Protein AF-A0A0T0PSV6-F1 (afdb_monomer_lite)

Secondary structure (DSSP, 8-state):
---PPPPPPPPPP-PPP-PPPPP-HHHHHHHHHHHHHHHHHHHHHHHHHHHTTHHHHHTT---TTS---GGGSTTS--TT-S---GGGS--TTPPPPHHHHTTTS---SSPP---S-TT-------

Radius of gyration: 46.99 Å; chains: 1; bounding box: 100×35×144 Å

Foldseek 3Di:
DDDDDDDDDDDDDDDPPDDDDDPDVVVVVVVVVVVVVVVVVVVVVVVVCVVVCVVVVVVVPPPPVDDPPVCPDPPHDDPPPDDDPPVPDDDPPDDDDPVCVVVPPPPPPDPDPPPDPPPDDPPDDD

Sequence (126 aa):
MTDTPKPRRRAPARRPATRRPRADKTAGRTIVIAAAGAVGALAAGVFGALKLGWLDRALGRPDGAEHAAPDLALDAPTPGTDRAPLAFRPDPTAAVPDSEREALRPATGPAPTLAATAGTVANQAD

pLDDT: mean 70.56, std 12.91, range [38.09, 91.94]

Structure (mmCIF, N/CA/C/O backbone):
data_AF-A0A0T0PSV6-F1
#
_entry.id   AF-A0A0T0PSV6-F1
#
loop_
_atom_site.group_PDB
_atom_site.id
_atom_site.type_symbol
_atom_site.label_atom_id
_atom_site.label_alt_id
_atom_site.label_comp_id
_atom_site.label_asym_id
_atom_site.label_entity_id
_atom_site.label_seq_id
_atom_site.pdbx_PDB_ins_code
_atom_site.Cartn_x
_atom_site.Cartn_y
_atom_site.Cartn_z
_atom_site.occupancy
_atom_site.B_iso_or_equiv
_atom_site.auth_seq_id
_atom_site.auth_comp_id
_atom_site.auth_asym_id
_atom_site.auth_atom_id
_atom_site.pdbx_PDB_model_num
ATOM 1 N N . MET A 1 1 ? 76.423 18.204 -109.212 1.00 47.16 1 MET A N 1
ATOM 2 C CA . MET A 1 1 ? 76.695 17.961 -107.780 1.00 47.16 1 MET A CA 1
ATOM 3 C C . MET A 1 1 ? 75.827 18.918 -106.977 1.00 47.16 1 MET A C 1
ATOM 5 O O . MET A 1 1 ? 76.099 20.108 -106.977 1.00 47.16 1 MET A O 1
ATOM 9 N N . THR A 1 2 ? 74.723 18.434 -106.418 1.00 46.78 2 THR A N 1
ATOM 10 C CA . THR A 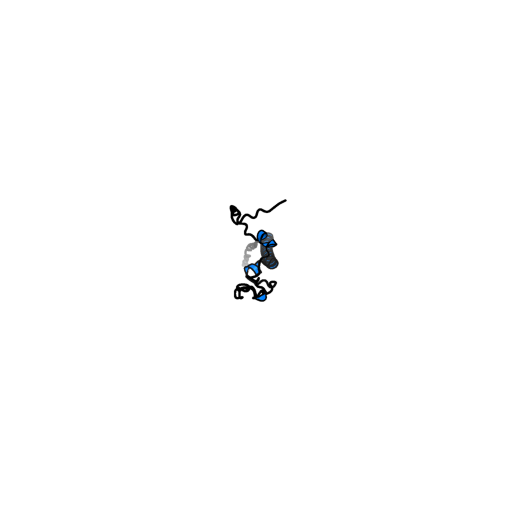1 2 ? 73.718 19.233 -105.699 1.00 46.78 2 THR A CA 1
ATOM 11 C C . THR A 1 2 ? 73.752 18.861 -104.222 1.00 46.78 2 THR A C 1
ATOM 13 O O . THR A 1 2 ? 73.359 17.746 -103.895 1.00 46.78 2 THR A O 1
ATOM 16 N N . ASP A 1 3 ? 74.162 19.777 -103.345 1.00 50.41 3 ASP A N 1
ATOM 17 C CA . ASP A 1 3 ? 74.073 19.584 -101.893 1.00 50.41 3 ASP A CA 1
ATOM 18 C C . ASP A 1 3 ? 73.061 20.562 -101.292 1.00 50.41 3 ASP A C 1
ATOM 20 O O . ASP A 1 3 ? 73.277 21.768 -101.204 1.00 50.41 3 ASP A O 1
ATOM 24 N N . THR A 1 4 ? 71.912 20.013 -100.897 1.00 61.19 4 THR A N 1
ATOM 25 C CA . THR A 1 4 ? 70.855 20.699 -100.146 1.00 61.19 4 THR A CA 1
ATOM 26 C C . THR A 1 4 ? 71.008 20.347 -98.663 1.00 61.19 4 THR A C 1
ATOM 28 O O . THR A 1 4 ? 70.940 19.162 -98.326 1.00 61.19 4 THR A O 1
ATOM 31 N N . PRO A 1 5 ? 71.189 21.308 -97.739 1.00 64.44 5 PRO A N 1
ATOM 32 C CA . PRO A 1 5 ? 71.294 20.978 -96.323 1.00 64.44 5 PRO A CA 1
ATOM 33 C C . PRO A 1 5 ? 69.923 20.646 -95.702 1.00 64.44 5 PRO A C 1
ATOM 35 O O . PRO A 1 5 ? 68.945 21.384 -95.810 1.00 64.44 5 PRO A O 1
ATOM 38 N N . LYS A 1 6 ? 69.885 19.499 -95.018 1.00 61.34 6 LYS A N 1
ATOM 39 C CA . LYS A 1 6 ? 68.741 18.871 -94.333 1.00 61.34 6 LYS A CA 1
ATOM 40 C C . LYS A 1 6 ? 68.266 19.686 -93.111 1.00 61.34 6 LYS A C 1
ATOM 42 O O . LYS A 1 6 ? 69.094 20.010 -92.256 1.00 61.34 6 LYS A O 1
ATOM 47 N N . PRO A 1 7 ? 66.956 19.956 -92.928 1.00 60.72 7 PRO A N 1
ATOM 48 C CA . PRO A 1 7 ? 66.479 20.708 -91.768 1.00 60.72 7 PRO A CA 1
ATOM 49 C C . PRO A 1 7 ? 66.518 19.863 -90.482 1.00 60.72 7 PRO A C 1
ATOM 51 O O . PRO A 1 7 ? 66.001 18.745 -90.421 1.00 60.72 7 PRO A O 1
ATOM 54 N N . ARG A 1 8 ? 67.122 20.413 -89.420 1.00 64.44 8 ARG A N 1
ATOM 55 C CA . ARG A 1 8 ? 67.160 19.811 -88.077 1.00 64.44 8 ARG A CA 1
ATOM 56 C C . ARG A 1 8 ? 65.828 20.045 -87.351 1.00 64.44 8 ARG A C 1
ATOM 58 O O . ARG A 1 8 ? 65.455 21.183 -87.077 1.00 64.44 8 ARG A O 1
ATOM 65 N N . ARG A 1 9 ? 65.122 18.960 -87.010 1.00 63.22 9 ARG A N 1
ATOM 66 C CA . ARG A 1 9 ? 63.909 18.978 -86.171 1.00 63.22 9 ARG A CA 1
ATOM 67 C C . ARG A 1 9 ? 64.236 19.483 -84.759 1.00 63.22 9 ARG A C 1
ATOM 69 O O . ARG A 1 9 ? 65.132 18.954 -84.107 1.00 63.22 9 ARG A O 1
ATOM 76 N N . ARG A 1 10 ? 63.484 20.477 -84.277 1.00 63.38 10 ARG A N 1
ATOM 77 C CA . ARG A 1 10 ? 63.512 20.935 -82.877 1.00 63.38 10 ARG A CA 1
ATOM 78 C C . ARG A 1 10 ? 62.865 19.881 -81.972 1.00 63.38 10 ARG A C 1
ATOM 80 O O . ARG A 1 10 ? 61.774 19.401 -82.271 1.00 63.38 10 ARG A O 1
ATOM 87 N N . ALA A 1 11 ? 63.528 19.536 -80.871 1.00 62.03 11 ALA A N 1
ATOM 88 C CA . ALA A 1 11 ? 62.954 18.690 -79.827 1.00 62.03 11 ALA A CA 1
ATOM 89 C C . ALA A 1 11 ? 61.903 19.478 -79.013 1.00 62.03 11 ALA A C 1
ATOM 91 O O . ALA A 1 11 ? 62.115 20.668 -78.762 1.00 62.03 11 ALA A O 1
ATOM 92 N N . PRO A 1 12 ? 60.785 18.863 -78.586 1.00 61.84 12 PRO A N 1
ATOM 93 C CA . PRO A 1 12 ? 59.800 19.544 -77.753 1.00 61.84 12 PRO A CA 1
ATOM 94 C C . PRO A 1 12 ? 60.337 19.765 -76.331 1.00 61.84 12 PRO A C 1
ATOM 96 O O . PRO A 1 12 ? 60.923 18.869 -75.720 1.00 61.84 12 PRO A O 1
ATOM 99 N N . ALA A 1 13 ? 60.114 20.965 -75.794 1.00 64.81 13 ALA A N 1
ATOM 100 C CA . ALA A 1 13 ? 60.457 21.313 -74.421 1.00 64.81 13 ALA A CA 1
ATOM 101 C C . ALA A 1 13 ? 59.668 20.440 -73.426 1.00 64.81 13 ALA A C 1
ATOM 103 O O . ALA A 1 13 ? 58.438 20.373 -73.472 1.00 64.81 13 ALA A O 1
ATOM 104 N N . ARG A 1 14 ? 60.371 19.767 -72.506 1.00 61.53 14 ARG A N 1
ATOM 105 C CA . ARG A 1 14 ? 59.752 19.017 -71.405 1.00 61.53 14 ARG A CA 1
ATOM 106 C C . ARG A 1 14 ? 59.107 19.997 -70.419 1.00 61.53 14 ARG A C 1
ATOM 108 O O . ARG A 1 14 ? 59.807 20.767 -69.769 1.00 61.53 14 ARG A O 1
ATOM 115 N N . ARG A 1 15 ? 57.778 19.945 -70.283 1.00 61.84 15 ARG A N 1
ATOM 116 C CA . ARG A 1 15 ? 57.042 20.605 -69.189 1.00 61.84 15 ARG A CA 1
ATOM 117 C C . ARG A 1 15 ? 57.493 20.027 -67.836 1.00 61.84 15 ARG A C 1
ATOM 119 O O . ARG A 1 15 ? 57.584 18.802 -67.728 1.00 61.84 15 ARG A O 1
ATOM 126 N N . PRO A 1 16 ? 57.736 20.849 -66.799 1.00 57.41 16 PRO A N 1
ATOM 127 C CA . PRO A 1 16 ? 57.979 20.328 -65.461 1.00 57.41 16 PRO A CA 1
ATOM 128 C C . PRO A 1 16 ? 56.697 19.668 -64.944 1.00 57.41 16 PRO A C 1
ATOM 130 O O . PRO A 1 16 ? 55.622 20.268 -64.954 1.00 57.41 16 PRO A O 1
ATOM 133 N N . ALA A 1 17 ? 56.803 18.411 -64.516 1.00 62.66 17 ALA A N 1
ATOM 134 C CA . ALA A 1 17 ? 55.704 17.715 -63.867 1.00 62.66 17 ALA A CA 1
ATOM 135 C C . ALA A 1 17 ? 55.365 18.437 -62.555 1.00 62.66 17 ALA A C 1
ATOM 137 O O . ALA A 1 17 ? 56.201 18.536 -61.655 1.00 62.66 17 ALA A O 1
ATOM 138 N N . THR A 1 18 ? 54.139 18.943 -62.440 1.00 60.22 18 THR A N 1
ATOM 139 C CA . THR A 1 18 ? 53.593 19.464 -61.186 1.00 60.22 18 THR A CA 1
ATOM 140 C C . THR A 1 18 ? 53.627 18.353 -60.139 1.00 60.22 18 THR A C 1
ATOM 142 O O . THR A 1 18 ? 52.924 17.347 -60.272 1.00 60.22 18 THR A O 1
ATOM 145 N N . ARG A 1 19 ? 54.464 18.507 -59.105 1.00 61.78 19 ARG A N 1
ATOM 146 C CA . ARG A 1 19 ? 54.460 17.614 -57.940 1.00 61.78 19 ARG A CA 1
ATOM 147 C C . ARG A 1 19 ? 53.074 17.679 -57.298 1.00 61.78 19 ARG A C 1
ATOM 149 O O . ARG A 1 19 ? 52.658 18.740 -56.845 1.00 61.78 19 ARG A O 1
ATOM 156 N N . ARG A 1 20 ? 52.364 16.549 -57.259 1.00 60.47 20 ARG A N 1
ATOM 157 C CA . ARG A 1 20 ? 51.139 16.427 -56.459 1.00 60.47 20 ARG A CA 1
ATOM 158 C C . ARG A 1 20 ? 51.500 16.591 -54.976 1.00 60.47 20 ARG A C 1
ATOM 160 O O . ARG A 1 20 ? 52.510 16.011 -54.561 1.00 60.47 20 ARG A 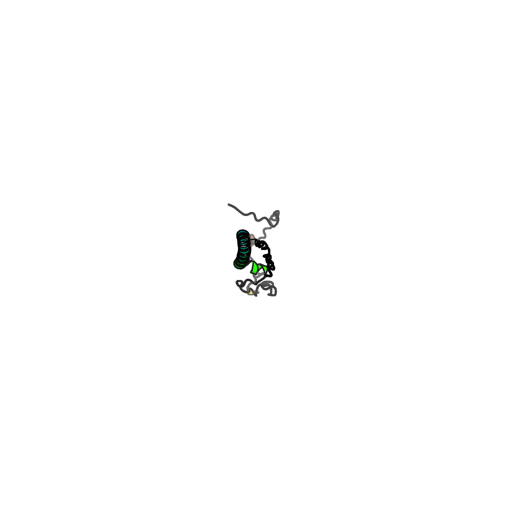O 1
ATOM 167 N N . PRO A 1 21 ? 50.711 17.331 -54.180 1.00 59.00 21 PRO A N 1
ATOM 168 C CA . PRO A 1 21 ? 50.924 17.385 -52.741 1.00 59.00 21 PRO A CA 1
ATOM 169 C C . PRO A 1 21 ? 50.766 15.970 -52.172 1.00 59.00 21 PRO A C 1
ATOM 171 O O . PRO A 1 21 ? 49.778 15.284 -52.441 1.00 59.00 21 PRO A O 1
ATOM 174 N N . ARG A 1 22 ? 51.776 15.490 -51.436 1.00 61.88 22 ARG A N 1
ATOM 175 C CA . ARG A 1 22 ? 51.646 14.248 -50.668 1.00 61.88 22 ARG A CA 1
ATOM 176 C C . ARG A 1 22 ? 50.706 14.539 -49.505 1.00 61.88 22 ARG A C 1
ATOM 178 O O . ARG A 1 22 ? 50.952 15.474 -48.757 1.00 61.88 22 ARG A O 1
ATOM 185 N N . ALA A 1 23 ? 49.648 13.745 -49.375 1.00 62.31 23 ALA A N 1
ATOM 186 C CA . ALA A 1 23 ? 48.733 13.843 -48.249 1.00 62.31 23 ALA A CA 1
ATOM 187 C C . ALA A 1 23 ? 49.492 13.609 -46.932 1.00 62.31 23 ALA A C 1
ATOM 189 O O . ALA A 1 23 ? 50.150 12.573 -46.768 1.00 62.31 23 ALA A O 1
ATOM 190 N N . ASP A 1 24 ? 49.397 14.569 -46.011 1.00 60.62 24 ASP A N 1
ATOM 191 C CA . ASP A 1 24 ? 49.983 14.470 -44.679 1.00 60.62 24 ASP A CA 1
ATOM 192 C C . ASP A 1 24 ? 49.254 13.395 -43.873 1.00 60.62 24 ASP A C 1
ATOM 194 O O . ASP A 1 24 ? 48.125 13.558 -43.404 1.00 60.62 24 ASP A O 1
ATOM 198 N N . LYS A 1 25 ? 49.928 12.255 -43.714 1.00 59.00 25 LYS A N 1
ATOM 199 C CA . LYS A 1 25 ? 49.407 11.061 -43.031 1.00 59.00 25 LYS A CA 1
ATOM 200 C C . LYS A 1 25 ? 49.025 11.338 -41.571 1.00 59.00 25 LYS A C 1
ATOM 202 O O . LYS A 1 25 ? 48.197 10.624 -41.014 1.00 59.00 25 LYS A O 1
ATOM 207 N N . THR A 1 26 ? 49.607 12.372 -40.966 1.00 60.91 26 THR A N 1
ATOM 208 C CA . THR A 1 26 ? 49.348 12.800 -39.587 1.00 60.91 26 THR A CA 1
ATOM 209 C C . THR A 1 26 ? 47.962 13.429 -39.441 1.00 60.91 26 THR A C 1
ATOM 211 O O . THR A 1 26 ? 47.236 13.070 -38.520 1.00 60.91 26 THR A O 1
ATOM 214 N N . ALA A 1 27 ? 47.543 14.274 -40.392 1.00 60.22 27 ALA A N 1
ATOM 215 C CA . ALA A 1 27 ? 46.217 14.896 -40.378 1.00 60.22 27 ALA A CA 1
ATOM 216 C C . ALA A 1 27 ? 45.099 13.851 -40.543 1.00 60.22 27 ALA A C 1
ATOM 218 O O . ALA A 1 27 ? 44.102 13.882 -39.823 1.00 60.22 27 ALA A O 1
ATOM 219 N N . GLY A 1 28 ? 45.305 12.861 -41.421 1.00 59.94 28 GLY A N 1
ATOM 220 C CA . GLY A 1 28 ? 44.373 11.741 -41.585 1.00 59.94 28 GLY A CA 1
ATOM 221 C C . GLY A 1 28 ? 44.255 10.866 -40.332 1.00 59.94 28 GLY A C 1
ATOM 222 O O . GLY A 1 28 ? 43.158 10.442 -39.982 1.00 59.94 28 GLY A O 1
ATOM 223 N N . ARG A 1 29 ? 45.359 10.636 -39.608 1.00 62.25 29 ARG A N 1
ATOM 224 C CA . ARG A 1 29 ? 45.350 9.857 -38.359 1.00 62.25 29 ARG A CA 1
ATOM 225 C C . ARG A 1 29 ? 44.594 10.564 -37.236 1.00 62.25 29 ARG A C 1
ATOM 227 O O . ARG A 1 29 ? 43.817 9.911 -36.549 1.00 62.25 29 ARG A O 1
ATOM 234 N N . THR A 1 30 ? 44.770 11.874 -37.078 1.00 65.06 30 THR A N 1
ATOM 235 C CA . THR A 1 30 ? 44.067 12.656 -36.047 1.00 65.06 30 THR A CA 1
ATOM 236 C C . THR A 1 30 ? 42.559 12.691 -36.288 1.00 65.06 30 THR A C 1
ATOM 238 O O . THR A 1 30 ? 41.792 12.505 -35.348 1.00 65.06 30 THR A O 1
ATOM 241 N N . ILE A 1 31 ? 42.124 12.846 -37.543 1.00 66.31 31 ILE A N 1
ATOM 242 C CA . ILE A 1 31 ? 40.696 12.815 -37.901 1.00 66.31 31 ILE A CA 1
ATOM 243 C C . ILE A 1 31 ? 40.092 11.435 -37.615 1.00 66.31 31 ILE A C 1
ATOM 245 O O . ILE A 1 31 ? 39.004 11.348 -37.054 1.00 66.31 31 ILE A O 1
ATOM 249 N N . VAL A 1 32 ? 40.807 10.353 -37.936 1.00 64.94 32 VAL A N 1
ATOM 250 C CA . VAL A 1 32 ? 40.339 8.984 -37.665 1.00 64.94 32 VAL A CA 1
ATOM 251 C C . VAL A 1 32 ? 40.252 8.703 -36.163 1.00 64.94 32 VAL A C 1
ATOM 253 O O . VAL A 1 32 ? 39.276 8.106 -35.720 1.00 64.94 32 VAL A O 1
ATOM 256 N N . ILE A 1 33 ? 41.221 9.159 -35.365 1.00 65.19 33 ILE A N 1
ATOM 257 C CA . ILE A 1 33 ? 41.201 8.988 -33.903 1.00 65.19 33 ILE A CA 1
ATOM 258 C C . ILE A 1 33 ? 40.062 9.800 -33.274 1.00 65.19 33 ILE A C 1
ATOM 260 O O . ILE A 1 33 ? 39.341 9.280 -32.425 1.00 65.19 33 ILE A O 1
ATOM 264 N N . ALA A 1 34 ? 39.850 11.041 -33.721 1.00 62.19 34 ALA A N 1
ATOM 265 C CA . ALA A 1 34 ? 38.752 11.878 -33.242 1.00 62.19 34 ALA A CA 1
ATOM 266 C C . ALA A 1 34 ? 37.379 11.285 -33.607 1.00 62.19 34 ALA A C 1
ATOM 268 O O . ALA A 1 34 ? 36.488 11.218 -32.761 1.00 62.19 34 ALA A O 1
ATOM 269 N N . ALA A 1 35 ? 37.224 10.788 -34.838 1.00 59.75 35 ALA A N 1
ATOM 270 C CA . ALA A 1 35 ? 36.000 10.128 -35.284 1.00 59.75 35 AL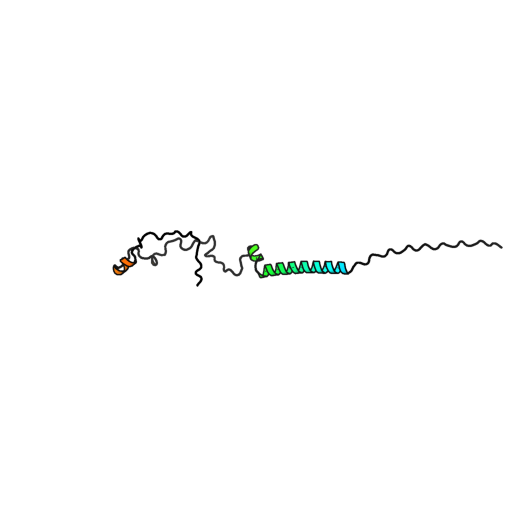A A CA 1
ATOM 271 C C . ALA A 1 35 ? 35.738 8.818 -34.519 1.00 59.75 35 ALA A C 1
ATOM 273 O O . ALA A 1 35 ? 34.616 8.578 -34.077 1.00 59.75 35 ALA A O 1
ATOM 274 N N . ALA A 1 36 ? 36.769 7.997 -34.298 1.00 62.38 36 ALA A N 1
ATOM 275 C CA . ALA A 1 36 ? 36.652 6.764 -33.522 1.00 62.38 36 ALA A CA 1
ATOM 276 C C . ALA A 1 36 ? 36.300 7.036 -32.048 1.00 62.38 36 ALA A C 1
ATOM 278 O O . ALA A 1 36 ? 35.465 6.336 -31.477 1.00 62.38 36 ALA A O 1
ATOM 279 N N . GLY A 1 37 ? 36.880 8.081 -31.448 1.00 67.94 37 GLY A N 1
ATOM 280 C CA . GLY A 1 37 ? 36.558 8.510 -30.087 1.00 67.94 37 GLY A CA 1
ATOM 281 C C . GLY A 1 37 ? 35.109 8.978 -29.938 1.00 67.94 37 GLY A C 1
ATOM 282 O O . GLY A 1 37 ? 34.435 8.581 -28.991 1.00 67.94 37 GLY A O 1
ATOM 283 N N . ALA A 1 38 ? 34.599 9.755 -30.898 1.00 68.56 38 ALA A N 1
ATOM 284 C CA . ALA A 1 38 ? 33.215 10.229 -30.883 1.00 68.56 38 ALA A CA 1
ATOM 285 C C . ALA A 1 38 ? 32.200 9.076 -30.979 1.00 68.56 38 ALA A C 1
ATOM 287 O O . ALA A 1 38 ? 31.225 9.042 -30.229 1.00 68.56 38 ALA A O 1
ATOM 288 N N . VAL A 1 39 ? 32.456 8.095 -31.852 1.00 76.88 39 VAL A N 1
ATOM 289 C CA . VAL A 1 39 ? 31.602 6.903 -31.980 1.00 76.88 39 VAL A CA 1
ATOM 290 C C . VAL A 1 39 ? 31.665 6.045 -30.714 1.00 76.88 39 VAL A C 1
ATOM 292 O O . VAL A 1 39 ? 30.626 5.603 -30.225 1.00 76.88 39 VAL A O 1
ATOM 295 N N . GLY A 1 40 ? 32.857 5.852 -30.141 1.00 77.25 40 GLY A N 1
ATOM 296 C CA . GLY A 1 40 ? 33.030 5.108 -28.892 1.00 77.25 40 GLY A CA 1
ATOM 297 C C . GLY A 1 40 ? 32.309 5.753 -27.704 1.00 77.25 40 GLY A C 1
ATOM 298 O O . GLY A 1 40 ? 31.640 5.056 -26.944 1.00 77.25 40 GLY A O 1
ATOM 299 N N . ALA A 1 41 ? 32.380 7.080 -27.574 1.00 80.00 41 ALA A N 1
ATOM 300 C CA . ALA A 1 41 ? 31.701 7.819 -26.510 1.00 80.00 41 ALA A CA 1
ATOM 301 C C . ALA A 1 41 ? 30.170 7.755 -26.638 1.00 80.00 41 ALA A C 1
ATOM 303 O O . ALA A 1 41 ? 29.481 7.542 -25.642 1.00 80.00 41 ALA A O 1
ATOM 304 N N . LEU A 1 42 ? 29.635 7.869 -27.859 1.00 81.50 42 LEU A N 1
ATOM 305 C CA . LEU A 1 42 ? 28.200 7.709 -28.113 1.00 81.50 42 LEU A CA 1
ATOM 306 C C . LEU A 1 42 ? 27.726 6.285 -27.805 1.00 81.50 42 LEU A C 1
ATOM 308 O O . LEU A 1 42 ? 26.720 6.111 -27.121 1.00 81.50 42 LEU A O 1
ATOM 312 N N . ALA A 1 43 ? 28.467 5.266 -28.248 1.00 81.25 43 ALA A N 1
ATOM 313 C CA . ALA A 1 43 ? 28.128 3.872 -27.976 1.00 81.25 43 ALA A CA 1
ATOM 314 C C . ALA A 1 43 ? 28.158 3.556 -26.470 1.00 81.25 43 ALA A C 1
ATOM 316 O O . ALA A 1 43 ? 27.236 2.922 -25.960 1.00 81.25 43 ALA A O 1
ATOM 317 N N . ALA A 1 44 ? 29.170 4.042 -25.744 1.00 84.31 44 ALA A N 1
ATOM 318 C CA . ALA A 1 44 ? 29.264 3.876 -24.295 1.00 84.31 44 ALA A CA 1
ATOM 319 C C . ALA A 1 44 ? 28.146 4.624 -23.549 1.00 84.31 44 ALA A C 1
ATOM 321 O O . ALA A 1 44 ? 27.575 4.078 -22.606 1.00 84.31 44 ALA A O 1
ATOM 322 N N . GLY A 1 45 ? 27.789 5.834 -23.994 1.00 83.06 45 GLY A N 1
ATOM 323 C CA . GLY A 1 45 ? 26.685 6.611 -23.428 1.00 83.06 45 GLY A CA 1
ATOM 324 C C . GLY A 1 45 ? 25.330 5.925 -23.607 1.00 83.06 45 GLY A C 1
ATOM 325 O O . GLY A 1 45 ? 24.586 5.773 -22.641 1.00 83.06 45 GLY A O 1
ATOM 326 N N . VAL A 1 46 ? 25.033 5.434 -24.816 1.00 86.81 46 VAL A N 1
ATOM 327 C CA . VAL A 1 46 ? 23.795 4.684 -25.096 1.00 86.81 46 VAL A CA 1
ATOM 328 C C . VAL A 1 46 ? 23.764 3.368 -24.317 1.00 86.81 46 VAL A C 1
ATOM 330 O O . VAL A 1 46 ? 22.750 3.042 -23.706 1.00 86.81 46 VAL A O 1
ATOM 333 N N . PHE A 1 47 ? 24.876 2.629 -24.275 1.00 84.75 47 PHE A N 1
ATOM 334 C CA . PHE A 1 47 ? 24.960 1.379 -23.519 1.00 84.75 47 PHE A CA 1
ATOM 335 C C . PHE A 1 47 ? 24.782 1.595 -22.010 1.00 84.75 47 PHE A C 1
ATOM 337 O O . PHE A 1 47 ? 24.052 0.843 -21.368 1.00 84.75 47 PHE A O 1
ATOM 344 N N . GLY A 1 48 ? 25.396 2.639 -21.446 1.00 86.69 48 GLY A N 1
ATOM 345 C CA . GLY A 1 48 ? 25.212 3.024 -20.047 1.00 86.69 48 GLY A CA 1
ATOM 346 C C . GLY A 1 48 ? 23.765 3.413 -19.737 1.00 86.69 48 GLY A C 1
ATOM 347 O O . GLY A 1 48 ? 23.207 2.949 -18.745 1.00 86.69 48 GLY A O 1
ATOM 348 N N . ALA A 1 49 ? 23.128 4.189 -20.619 1.00 83.00 49 ALA A N 1
ATOM 349 C CA . ALA A 1 49 ? 21.733 4.600 -20.464 1.00 83.00 49 ALA A CA 1
ATOM 350 C C . ALA A 1 49 ? 20.748 3.417 -20.539 1.00 83.00 49 ALA A C 1
ATOM 352 O O . ALA A 1 49 ? 19.775 3.388 -19.786 1.00 83.00 49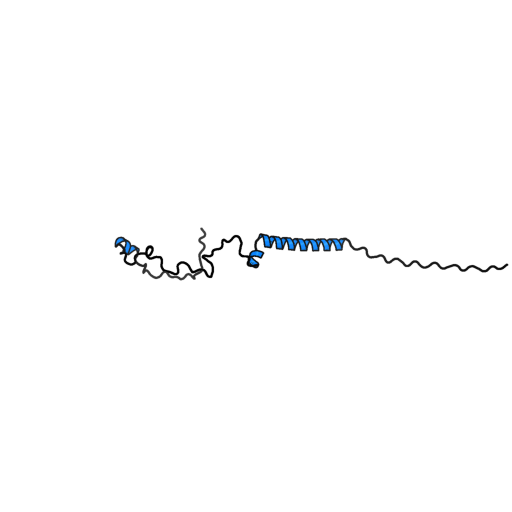 ALA A O 1
ATOM 353 N N . LEU A 1 50 ? 21.021 2.426 -21.398 1.00 85.75 50 LEU A N 1
ATOM 354 C CA . LEU A 1 50 ? 20.269 1.168 -21.454 1.00 85.75 50 LEU A CA 1
ATOM 355 C C . LEU A 1 50 ? 20.494 0.315 -20.197 1.00 85.75 50 LEU A C 1
ATOM 357 O O . LEU A 1 50 ? 19.541 -0.192 -19.620 1.00 85.75 50 LEU A O 1
ATOM 361 N N . LYS A 1 51 ? 21.743 0.174 -19.733 1.00 81.25 51 LYS A N 1
ATOM 362 C CA . LYS A 1 51 ? 22.075 -0.628 -18.541 1.00 81.25 51 LYS A CA 1
ATOM 363 C C . LYS A 1 51 ? 21.482 -0.077 -17.250 1.00 81.25 51 LYS A C 1
ATOM 365 O O . LYS A 1 51 ? 21.171 -0.860 -16.360 1.00 81.25 51 LYS A O 1
ATOM 370 N N . LEU A 1 52 ? 21.358 1.242 -17.146 1.00 83.56 52 LEU A N 1
ATOM 371 C CA . LEU A 1 52 ? 20.808 1.909 -15.970 1.00 83.56 52 LEU A CA 1
ATOM 372 C C . LEU A 1 52 ? 19.279 2.085 -16.047 1.00 83.56 52 LEU A C 1
ATOM 374 O O . LEU A 1 52 ? 18.698 2.668 -15.139 1.00 83.56 52 LEU A O 1
ATOM 378 N N . GLY A 1 53 ? 18.627 1.631 -17.126 1.00 75.19 53 GLY A N 1
ATOM 379 C CA . GLY A 1 53 ? 17.174 1.754 -17.311 1.00 75.19 53 GLY A CA 1
ATOM 380 C C . GLY A 1 53 ? 16.682 3.192 -17.524 1.00 75.19 53 GLY A C 1
ATOM 381 O O . GLY A 1 53 ? 15.485 3.458 -17.464 1.00 75.19 53 GLY A O 1
ATOM 382 N N . TRP A 1 54 ? 17.580 4.149 -17.788 1.00 79.69 54 TRP A N 1
ATOM 383 C CA . TRP A 1 54 ? 17.209 5.563 -17.957 1.00 79.69 54 TRP A CA 1
ATOM 384 C C . TRP A 1 54 ? 16.353 5.785 -19.201 1.00 79.69 54 TRP A C 1
ATOM 386 O O . TRP A 1 54 ? 15.460 6.630 -19.191 1.00 79.69 54 TRP A O 1
ATOM 396 N N . LEU A 1 55 ? 16.607 5.018 -20.265 1.00 79.25 55 LEU A N 1
ATOM 397 C CA . LEU A 1 55 ? 15.789 5.073 -21.474 1.00 79.25 55 LEU A CA 1
ATOM 398 C C . LEU A 1 55 ? 14.422 4.419 -21.274 1.00 79.25 55 LEU A C 1
ATOM 400 O O . LEU A 1 55 ? 13.445 4.941 -21.795 1.00 79.25 55 LEU A O 1
ATOM 404 N N . ASP A 1 56 ? 14.325 3.342 -20.494 1.00 72.25 56 ASP A N 1
ATOM 405 C CA . ASP A 1 56 ? 13.036 2.701 -20.210 1.00 72.25 56 ASP A CA 1
ATOM 406 C C . ASP A 1 56 ? 12.145 3.621 -19.353 1.00 72.25 56 ASP A C 1
ATOM 408 O O . ASP A 1 56 ? 10.983 3.837 -19.702 1.00 72.25 56 ASP A O 1
ATOM 412 N N . ARG A 1 57 ? 12.731 4.309 -18.357 1.00 69.00 57 ARG A N 1
ATOM 413 C CA . ARG A 1 57 ? 12.054 5.355 -17.569 1.00 69.00 57 ARG A CA 1
ATOM 414 C C . ARG A 1 57 ? 11.609 6.554 -18.409 1.00 69.00 57 ARG A C 1
ATOM 416 O O . ARG A 1 57 ? 10.514 7.071 -18.214 1.00 69.00 57 ARG A O 1
ATOM 423 N N . ALA A 1 58 ? 12.458 7.032 -19.320 1.00 72.62 58 ALA A N 1
ATOM 424 C CA . ALA A 1 58 ? 12.153 8.199 -20.151 1.00 72.62 58 ALA A CA 1
ATOM 425 C C . ALA A 1 58 ? 11.132 7.897 -21.261 1.00 72.62 58 ALA A C 1
ATOM 427 O O . ALA A 1 58 ? 10.376 8.780 -21.657 1.00 72.62 58 ALA A O 1
ATOM 428 N N . LEU A 1 59 ? 11.109 6.661 -21.766 1.00 75.44 59 LEU A N 1
ATOM 429 C CA . LEU A 1 59 ? 10.199 6.220 -22.825 1.00 75.44 59 LEU A CA 1
ATOM 430 C C . LEU A 1 59 ? 8.907 5.597 -22.279 1.00 75.44 59 LEU A C 1
ATOM 432 O O . LEU A 1 59 ? 8.096 5.114 -23.069 1.00 75.44 59 LEU A O 1
ATOM 436 N N . GLY A 1 60 ? 8.710 5.612 -20.955 1.00 61.97 60 GLY A N 1
ATOM 437 C CA . GLY A 1 60 ? 7.499 5.111 -20.307 1.00 61.97 60 GLY A CA 1
ATOM 438 C C . GLY A 1 60 ? 7.236 3.637 -20.598 1.00 61.97 60 GLY A C 1
ATOM 439 O O . GLY A 1 60 ? 6.077 3.238 -20.715 1.00 61.97 60 GLY A O 1
ATOM 440 N N . ARG A 1 61 ? 8.291 2.827 -20.772 1.00 61.53 61 ARG A N 1
ATOM 441 C CA . ARG A 1 61 ? 8.099 1.378 -20.835 1.00 61.53 61 ARG A CA 1
ATOM 442 C C . ARG A 1 61 ? 7.629 0.930 -19.453 1.00 61.53 61 ARG A C 1
ATOM 444 O O . ARG A 1 61 ? 8.317 1.249 -18.491 1.00 61.53 61 ARG A O 1
ATOM 451 N N . PRO A 1 62 ? 6.487 0.231 -19.344 1.00 59.72 62 PRO A N 1
ATOM 452 C CA . PRO A 1 62 ? 6.069 -0.333 -18.069 1.00 59.72 62 PRO A CA 1
ATOM 453 C C . PRO A 1 62 ? 7.177 -1.286 -17.630 1.00 59.72 62 PRO A C 1
ATOM 455 O O . PRO A 1 62 ? 7.585 -2.141 -18.429 1.00 59.72 62 PRO A O 1
ATOM 458 N N . ASP A 1 63 ? 7.732 -1.089 -16.435 1.00 58.53 63 ASP A N 1
ATOM 459 C CA . ASP A 1 63 ? 8.872 -1.875 -16.000 1.00 58.53 63 ASP A CA 1
ATOM 460 C C . ASP A 1 63 ? 8.409 -3.339 -15.956 1.00 58.53 63 ASP A C 1
ATOM 462 O O . ASP A 1 63 ? 7.544 -3.735 -15.181 1.00 58.53 63 ASP A O 1
ATOM 466 N N . GLY A 1 64 ? 8.956 -4.183 -16.835 1.00 54.91 64 GLY A N 1
ATOM 467 C CA . GLY A 1 64 ? 8.558 -5.593 -16.965 1.00 54.91 64 GLY A CA 1
ATOM 468 C C . GLY A 1 64 ? 8.912 -6.467 -15.751 1.00 54.91 64 GLY A C 1
ATOM 469 O O . GLY A 1 64 ? 8.835 -7.690 -15.837 1.00 54.91 64 GLY A O 1
ATOM 470 N N . ALA A 1 65 ? 9.345 -5.846 -14.653 1.00 56.03 65 ALA A N 1
ATOM 471 C CA . ALA A 1 65 ? 9.596 -6.453 -13.352 1.00 56.03 65 ALA A CA 1
ATOM 472 C C . ALA A 1 65 ? 8.496 -6.119 -12.326 1.00 56.03 65 ALA A C 1
ATOM 474 O O . ALA A 1 65 ? 8.513 -6.648 -11.216 1.00 56.03 65 ALA A O 1
ATOM 475 N N . GLU A 1 66 ? 7.545 -5.261 -12.687 1.00 62.12 66 GLU A N 1
ATOM 476 C CA . GLU A 1 66 ? 6.407 -4.896 -11.859 1.00 62.12 66 GLU A CA 1
ATOM 477 C C . GLU A 1 66 ? 5.279 -5.874 -12.164 1.00 62.12 66 GLU A C 1
ATOM 479 O O . GLU A 1 66 ? 4.757 -5.941 -13.279 1.00 62.12 66 GLU A O 1
ATOM 484 N N . HIS A 1 67 ? 4.916 -6.692 -11.179 1.00 70.50 67 HIS A N 1
ATOM 485 C CA . HIS A 1 67 ? 3.686 -7.459 -11.284 1.00 70.50 67 HIS A CA 1
ATOM 486 C C . HIS A 1 67 ? 2.540 -6.477 -11.507 1.00 70.50 67 HIS A C 1
ATOM 488 O O . HIS A 1 67 ? 2.430 -5.487 -10.783 1.00 70.50 67 HIS A O 1
ATOM 494 N N . ALA A 1 68 ? 1.696 -6.756 -12.502 1.00 70.88 68 ALA A N 1
ATOM 495 C CA . ALA A 1 68 ? 0.456 -6.020 -12.654 1.00 70.88 68 ALA A CA 1
ATOM 496 C C . ALA A 1 68 ? -0.253 -6.031 -11.293 1.00 70.88 68 ALA A C 1
ATOM 498 O O . ALA A 1 68 ? -0.517 -7.106 -10.751 1.00 70.88 68 ALA A O 1
ATOM 499 N N . ALA A 1 69 ? -0.501 -4.841 -10.750 1.00 74.12 69 ALA A N 1
ATOM 500 C CA . ALA A 1 69 ? -1.290 -4.613 -9.547 1.00 74.12 69 ALA A CA 1
ATOM 501 C C . ALA A 1 69 ? -2.687 -4.155 -9.995 1.00 74.12 69 ALA A C 1
ATOM 503 O O . ALA A 1 69 ? -2.988 -2.959 -9.961 1.00 74.12 69 ALA A O 1
ATOM 504 N N . PRO A 1 70 ? -3.522 -5.067 -10.539 1.00 73.81 70 PRO A N 1
ATOM 505 C CA . PRO A 1 70 ? -4.839 -4.720 -11.069 1.00 73.81 70 PRO A CA 1
ATOM 506 C C . PRO A 1 70 ? -5.772 -4.168 -9.987 1.00 73.81 70 PRO A C 1
ATOM 508 O O . PRO A 1 70 ? -6.739 -3.488 -10.303 1.00 73.81 70 PRO A O 1
ATOM 511 N N . ASP A 1 71 ? -5.482 -4.450 -8.719 1.00 75.31 71 ASP A N 1
ATOM 512 C CA . ASP A 1 71 ? -6.166 -3.928 -7.539 1.00 75.31 71 ASP A CA 1
ATOM 513 C C . ASP A 1 71 ? -5.841 -2.455 -7.241 1.00 75.31 71 ASP A C 1
ATOM 515 O O . ASP A 1 71 ? -6.618 -1.787 -6.564 1.00 75.31 71 ASP A O 1
ATOM 519 N N . LEU A 1 72 ? -4.725 -1.941 -7.765 1.00 73.81 72 LEU A N 1
ATOM 520 C CA . LEU A 1 72 ? -4.297 -0.545 -7.633 1.00 73.81 72 LEU A CA 1
ATOM 521 C C . LEU A 1 72 ? -4.401 0.236 -8.950 1.00 73.81 72 LEU A C 1
ATOM 523 O O . LEU A 1 72 ? -3.896 1.357 -9.046 1.00 73.81 72 LEU A O 1
ATOM 527 N N . ALA A 1 73 ? -5.029 -0.343 -9.977 1.00 82.56 73 ALA A N 1
ATOM 528 C CA . ALA A 1 73 ? -5.270 0.354 -11.231 1.00 82.56 73 ALA A CA 1
ATOM 529 C C . ALA A 1 73 ? -6.150 1.595 -10.998 1.00 82.56 73 ALA A C 1
ATOM 531 O O . ALA A 1 73 ? -6.979 1.636 -10.092 1.00 82.56 73 ALA A O 1
ATOM 532 N N . LEU A 1 74 ? -5.973 2.632 -11.817 1.00 79.81 74 LEU A N 1
ATOM 533 C CA . LEU A 1 74 ? -6.675 3.909 -11.635 1.00 79.81 74 LEU A CA 1
ATOM 534 C C . LEU A 1 74 ? -8.204 3.777 -11.771 1.00 79.81 74 LEU A C 1
ATOM 536 O O . LEU A 1 74 ? -8.952 4.560 -11.192 1.00 79.81 74 LEU A O 1
ATOM 540 N N . ASP A 1 75 ? -8.654 2.801 -12.552 1.00 83.94 75 ASP A N 1
ATOM 541 C CA . ASP A 1 75 ? -10.048 2.415 -12.753 1.00 83.94 75 ASP A CA 1
ATOM 542 C C . ASP A 1 75 ? -10.522 1.318 -11.784 1.00 83.94 75 ASP A C 1
ATOM 544 O O . ASP A 1 75 ? -11.703 0.960 -11.797 1.00 83.94 75 ASP A O 1
ATOM 548 N N . ALA A 1 76 ? -9.638 0.797 -10.926 1.00 81.00 76 ALA A N 1
ATOM 549 C CA . ALA A 1 76 ? -10.012 -0.178 -9.915 1.00 81.00 76 ALA A CA 1
ATOM 550 C C . ALA A 1 76 ? -10.920 0.468 -8.851 1.00 81.00 76 ALA A C 1
ATOM 552 O O . ALA A 1 76 ? -10.726 1.626 -8.463 1.00 81.00 76 ALA A O 1
ATOM 553 N N . PRO A 1 77 ? -11.919 -0.271 -8.337 1.00 81.00 77 PRO A N 1
ATOM 554 C CA . PRO A 1 77 ? -12.724 0.204 -7.222 1.00 81.00 77 PRO A CA 1
ATOM 555 C C . PRO A 1 77 ? -11.822 0.462 -6.012 1.00 81.00 77 PRO A C 1
ATOM 557 O O . PRO A 1 77 ? -11.038 -0.400 -5.623 1.00 81.00 77 PRO A O 1
ATOM 560 N N . THR A 1 78 ? -11.943 1.641 -5.399 1.00 79.06 78 THR A N 1
ATOM 561 C CA . THR A 1 78 ? -11.144 1.996 -4.222 1.00 79.06 78 THR A CA 1
ATOM 562 C C . THR A 1 78 ? -11.492 1.065 -3.053 1.00 79.06 78 THR A C 1
ATOM 564 O O . THR A 1 78 ? -12.630 1.091 -2.574 1.00 79.06 78 THR A O 1
ATOM 567 N N . PRO A 1 79 ? -10.553 0.238 -2.563 1.00 73.19 79 PRO A N 1
ATOM 568 C CA . PRO A 1 79 ? -10.836 -0.662 -1.455 1.00 73.19 79 PRO A CA 1
ATOM 569 C C . PRO A 1 79 ? -11.053 0.128 -0.156 1.00 73.19 79 PRO A C 1
ATOM 57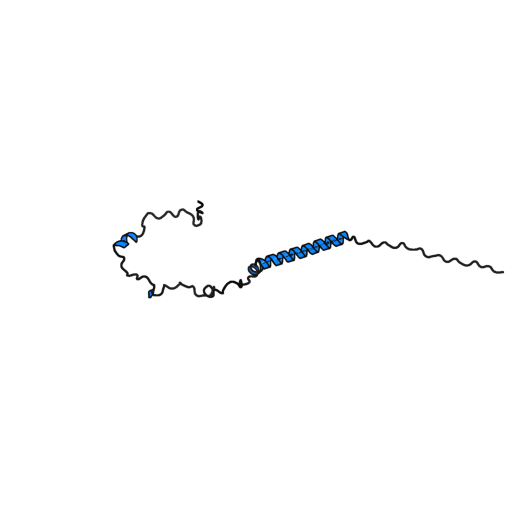1 O O . PRO A 1 79 ? -10.386 1.127 0.105 1.00 73.19 79 PRO A O 1
ATOM 574 N N . GLY A 1 80 ? -11.982 -0.333 0.686 1.00 72.62 80 GLY A N 1
ATOM 575 C CA . GLY A 1 80 ? -12.205 0.234 2.024 1.00 72.62 80 GLY A CA 1
ATOM 576 C C . GLY A 1 80 ? -13.027 1.528 2.078 1.00 72.62 80 GLY A C 1
ATOM 577 O O . GLY A 1 80 ? -13.066 2.166 3.128 1.00 72.62 80 GLY A O 1
ATOM 578 N N . THR A 1 81 ? -13.703 1.917 0.992 1.00 76.62 81 THR A N 1
ATOM 579 C CA . THR A 1 81 ? -14.661 3.042 1.005 1.00 76.62 81 THR A CA 1
ATOM 580 C C . THR A 1 81 ? -15.934 2.722 1.783 1.00 76.62 81 THR A C 1
ATOM 582 O O . THR A 1 81 ? -16.574 3.618 2.333 1.00 76.62 81 THR A O 1
ATOM 585 N N . ASP A 1 82 ? -16.289 1.441 1.855 1.00 79.38 82 ASP A N 1
ATOM 586 C CA . ASP A 1 82 ? -17.425 0.963 2.626 1.00 79.38 82 ASP A CA 1
ATOM 587 C C . ASP A 1 82 ? -17.017 0.617 4.058 1.00 79.38 82 ASP A C 1
ATOM 589 O O . ASP A 1 82 ? -15.909 0.146 4.333 1.00 79.38 82 ASP A O 1
ATOM 593 N N . ARG A 1 83 ? -17.949 0.803 5.002 1.00 75.50 83 ARG A N 1
ATOM 594 C CA . ARG A 1 83 ? -17.753 0.328 6.379 1.00 75.50 83 ARG A CA 1
ATOM 595 C C . ARG A 1 83 ? -17.454 -1.171 6.366 1.00 75.50 83 ARG A C 1
ATOM 597 O O . ARG A 1 83 ? -18.152 -1.922 5.684 1.00 75.50 83 ARG A O 1
ATOM 604 N N . ALA A 1 84 ? -16.526 -1.594 7.230 1.00 80.88 84 ALA A N 1
ATOM 605 C CA . ALA A 1 84 ? -16.174 -2.998 7.448 1.00 80.88 84 ALA A CA 1
ATOM 606 C C . ALA A 1 84 ? -17.418 -3.913 7.533 1.00 80.88 84 ALA A C 1
ATOM 608 O O . ALA A 1 84 ? -18.473 -3.453 7.989 1.00 80.88 84 ALA A O 1
ATOM 609 N N . PRO A 1 85 ? -17.344 -5.192 7.124 1.00 86.12 85 PRO A N 1
ATOM 610 C CA . PRO A 1 85 ? -18.474 -6.118 7.223 1.00 86.12 85 PRO A CA 1
ATOM 611 C C . PRO A 1 85 ? -19.043 -6.169 8.645 1.00 86.12 85 PRO A C 1
ATOM 613 O O . PRO A 1 85 ? -18.288 -6.039 9.605 1.00 86.12 85 PRO A O 1
ATOM 616 N N . LEU A 1 86 ? -20.361 -6.373 8.789 1.00 83.88 86 LEU A N 1
ATOM 617 C CA . LEU A 1 86 ? -21.054 -6.302 10.089 1.00 83.88 86 LEU A CA 1
ATOM 618 C C . LEU A 1 86 ? -20.376 -7.140 11.185 1.00 83.88 86 LEU A C 1
ATOM 620 O O . LEU A 1 86 ? -20.258 -6.664 12.306 1.00 83.88 86 LEU A O 1
ATOM 624 N N . ALA A 1 87 ? -19.876 -8.332 10.844 1.00 86.44 87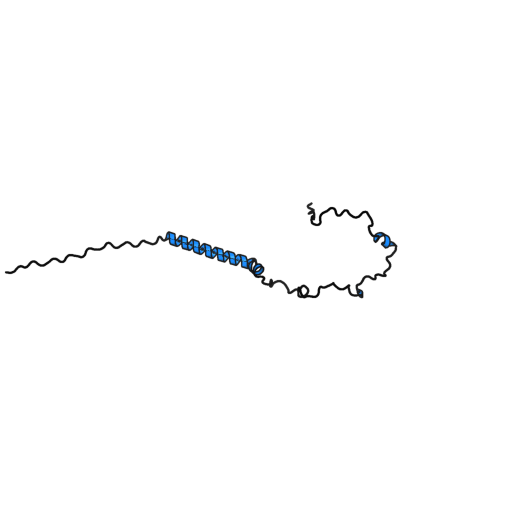 ALA A N 1
ATOM 625 C CA . ALA A 1 87 ? -19.199 -9.237 11.777 1.00 86.44 87 ALA A CA 1
ATOM 626 C C . ALA A 1 87 ? -17.868 -8.701 12.342 1.00 86.44 87 ALA A C 1
ATOM 628 O O . ALA A 1 87 ? -17.435 -9.145 13.397 1.00 86.44 87 ALA A O 1
ATOM 629 N N . PHE A 1 88 ? -17.221 -7.760 11.649 1.00 84.50 88 PHE A N 1
ATOM 630 C CA . PHE A 1 88 ? -15.958 -7.140 12.064 1.00 84.50 88 PHE A CA 1
ATOM 631 C C . PHE A 1 88 ? -16.145 -5.715 12.584 1.00 84.50 88 PHE A C 1
ATOM 633 O O . PHE A 1 88 ? -15.168 -5.013 12.845 1.00 84.50 88 PHE A O 1
ATOM 640 N N . ARG A 1 89 ? -17.391 -5.248 12.711 1.00 86.69 89 ARG A N 1
ATOM 641 C CA . ARG A 1 89 ? -17.654 -3.956 13.337 1.00 86.69 89 ARG A CA 1
ATOM 642 C C . ARG A 1 89 ? -17.532 -4.125 14.850 1.00 86.69 89 ARG A C 1
ATOM 644 O O . ARG A 1 89 ? -18.161 -5.034 15.388 1.00 86.69 89 ARG A O 1
ATOM 651 N N . PRO A 1 90 ? -16.778 -3.253 15.543 1.00 85.81 90 PRO A N 1
ATOM 652 C CA . PRO A 1 90 ? -16.896 -3.143 16.988 1.00 85.81 90 PRO A CA 1
ATOM 653 C C . PRO A 1 90 ? -18.364 -2.893 17.340 1.00 85.81 90 PRO A C 1
ATOM 655 O O . PRO A 1 90 ? -19.013 -2.058 16.702 1.00 85.81 90 PRO A O 1
ATOM 658 N N . ASP A 1 91 ? -18.889 -3.627 18.317 1.00 88.19 91 ASP A N 1
ATOM 659 C CA . ASP A 1 91 ? -20.245 -3.411 18.812 1.00 88.19 91 ASP A CA 1
ATOM 660 C C . ASP A 1 91 ? -20.329 -2.010 19.444 1.00 88.19 91 ASP A C 1
ATOM 662 O O . ASP A 1 91 ? -19.660 -1.753 20.448 1.00 88.19 91 ASP A O 1
ATOM 666 N N . PRO A 1 92 ? -21.133 -1.083 18.888 1.00 82.62 92 PRO A N 1
ATOM 667 C CA . PRO A 1 92 ? -21.241 0.270 19.424 1.00 82.62 92 PRO A CA 1
ATOM 668 C C . PRO A 1 92 ? -21.995 0.321 20.759 1.00 82.62 92 PRO A C 1
ATOM 670 O O . PRO A 1 92 ? -21.999 1.362 21.412 1.00 82.62 92 PRO A O 1
ATOM 673 N N . THR A 1 93 ? -22.669 -0.766 21.141 1.00 86.81 93 THR A N 1
ATOM 674 C CA . THR A 1 93 ? -23.451 -0.882 22.377 1.00 86.81 93 THR A CA 1
ATOM 675 C C . THR A 1 93 ? -22.723 -1.640 23.481 1.00 86.81 93 THR A C 1
ATOM 677 O O . THR A 1 93 ? -23.227 -1.703 24.603 1.00 86.81 93 THR A O 1
ATOM 680 N N . ALA A 1 94 ? -21.528 -2.171 23.198 1.00 88.50 94 ALA A N 1
ATOM 681 C CA . ALA A 1 94 ? -20.712 -2.833 24.200 1.00 88.50 94 ALA A CA 1
ATOM 682 C C . ALA A 1 94 ? -20.391 -1.859 25.343 1.00 88.50 94 ALA A C 1
ATOM 684 O O . ALA A 1 94 ? -19.819 -0.784 25.142 1.00 88.50 94 ALA A O 1
ATOM 685 N N . ALA A 1 95 ? -20.784 -2.235 26.559 1.00 89.81 95 ALA A N 1
ATOM 686 C CA . ALA A 1 95 ? -20.512 -1.436 27.740 1.00 89.81 95 ALA A CA 1
ATOM 687 C C . ALA A 1 95 ? -19.009 -1.450 28.051 1.00 89.81 95 ALA A C 1
ATOM 689 O O . ALA A 1 95 ? -18.393 -2.511 28.140 1.00 89.81 95 ALA A O 1
ATOM 690 N N . VAL A 1 96 ? -18.436 -0.267 28.266 1.00 89.44 96 VAL A N 1
ATOM 691 C CA . VAL A 1 96 ? -17.074 -0.131 28.795 1.00 89.44 96 VAL A CA 1
ATOM 692 C C . VAL A 1 96 ? -17.100 -0.470 30.292 1.00 89.44 96 VAL A C 1
ATOM 694 O O . VAL A 1 96 ? -17.901 0.137 31.016 1.00 89.44 96 VAL A O 1
ATOM 697 N N . PRO A 1 97 ? -16.260 -1.402 30.779 1.00 91.06 97 PRO A N 1
ATOM 698 C CA . PRO A 1 97 ? -16.216 -1.751 32.194 1.00 91.06 97 PRO A CA 1
ATOM 699 C C . PRO A 1 97 ? -15.702 -0.578 33.038 1.00 91.06 97 PRO A C 1
ATOM 701 O O . PRO A 1 97 ? -14.859 0.210 32.604 1.00 91.06 97 PRO A O 1
ATOM 704 N N . ASP A 1 98 ? -16.185 -0.471 34.278 1.00 90.56 98 ASP A N 1
ATOM 705 C CA . ASP A 1 98 ? -15.890 0.683 35.138 1.00 90.56 98 ASP A CA 1
ATOM 706 C C . ASP A 1 98 ? -14.396 0.845 35.452 1.00 90.56 98 ASP A C 1
ATOM 708 O O . ASP A 1 98 ? -13.921 1.971 35.586 1.00 90.56 98 ASP A O 1
ATOM 712 N N . SER A 1 99 ? -13.638 -0.255 35.488 1.00 91.94 99 SER A N 1
ATOM 713 C CA . SER A 1 99 ? -12.183 -0.243 35.680 1.00 91.94 99 SER A CA 1
ATOM 714 C C . SER A 1 99 ? -11.409 0.390 34.519 1.00 91.94 99 SER A C 1
ATOM 716 O O . SER A 1 99 ? -10.323 0.919 34.734 1.00 91.94 99 SER A O 1
ATOM 718 N N . GLU A 1 100 ? -11.942 0.347 33.296 1.00 90.44 100 GLU A N 1
ATOM 719 C CA . GLU A 1 100 ? -11.284 0.878 32.089 1.00 90.44 100 GLU A CA 1
ATOM 720 C C . GLU A 1 100 ? -11.780 2.280 31.727 1.00 90.44 100 GLU A C 1
ATOM 722 O O . GLU A 1 100 ? -11.130 3.008 30.974 1.00 90.44 100 GLU A O 1
ATOM 727 N N . ARG A 1 101 ? -12.918 2.692 32.299 1.00 89.62 101 ARG A N 1
ATOM 728 C CA . ARG A 1 101 ? -13.577 3.964 31.994 1.00 89.62 101 ARG A CA 1
ATOM 729 C C . ARG A 1 101 ? -12.665 5.166 32.219 1.00 89.62 101 ARG A C 1
ATOM 731 O O . ARG A 1 101 ? -12.689 6.094 31.415 1.00 89.62 101 ARG A O 1
ATOM 738 N N . GLU A 1 102 ? -11.868 5.155 33.288 1.00 88.88 102 GLU A N 1
ATOM 739 C CA . GLU A 1 102 ? -10.962 6.271 33.576 1.00 88.88 102 GLU A CA 1
ATOM 740 C C . GLU A 1 102 ? -9.763 6.339 32.631 1.00 88.88 102 GLU A C 1
ATOM 742 O O . GLU A 1 102 ? -9.352 7.427 32.235 1.00 88.88 102 GLU A O 1
ATOM 747 N N . ALA A 1 103 ? -9.245 5.190 32.195 1.00 88.81 103 ALA A N 1
ATOM 748 C CA . ALA A 1 103 ? -8.150 5.142 31.231 1.00 88.81 103 ALA A CA 1
ATOM 749 C C . ALA A 1 103 ? -8.575 5.633 29.836 1.00 88.81 103 ALA A C 1
ATOM 751 O O . ALA A 1 103 ? -7.765 6.189 29.099 1.00 88.81 103 ALA A O 1
ATOM 752 N N . LEU A 1 104 ? -9.849 5.445 29.480 1.00 83.75 104 LEU A N 1
ATOM 753 C CA . LEU A 1 104 ? -10.426 5.864 28.200 1.00 83.75 104 LEU A CA 1
ATOM 754 C C . LEU A 1 104 ? -11.012 7.282 28.229 1.00 83.75 104 LEU A C 1
ATOM 756 O O . LEU A 1 104 ? -11.596 7.725 27.234 1.00 83.75 104 LEU A O 1
ATOM 760 N N . ARG A 1 105 ? -10.895 8.010 29.348 1.00 86.19 105 ARG A N 1
ATOM 761 C CA . ARG A 1 105 ? -11.354 9.398 29.417 1.00 86.19 105 ARG A CA 1
ATOM 762 C C . ARG A 1 105 ? -10.569 10.222 28.384 1.00 86.19 105 ARG A C 1
ATOM 764 O O . ARG A 1 105 ? -9.338 10.164 28.384 1.00 86.19 105 ARG A O 1
ATOM 771 N N . PRO A 1 106 ? -11.244 11.006 27.516 1.00 83.81 106 PRO A N 1
ATOM 772 C CA . PRO A 1 106 ? -10.553 11.902 26.602 1.00 83.81 106 PRO A CA 1
ATOM 773 C C . PRO A 1 106 ? -9.570 12.774 27.378 1.00 83.81 106 PRO A C 1
ATOM 775 O O . PRO A 1 106 ? -9.917 13.306 28.434 1.00 83.81 106 PRO A O 1
ATOM 778 N N . ALA A 1 107 ? -8.352 12.929 26.864 1.00 81.94 107 ALA A N 1
ATOM 779 C CA . ALA A 1 107 ? -7.356 13.808 27.457 1.00 81.94 107 ALA A CA 1
ATOM 780 C C . ALA A 1 107 ? -7.779 15.273 27.249 1.00 81.94 107 ALA A C 1
ATOM 782 O O . ALA A 1 107 ? -7.258 15.972 26.387 1.00 81.94 107 ALA A O 1
ATOM 783 N N . THR A 1 108 ? -8.749 15.749 28.032 1.00 77.88 108 THR A N 1
ATOM 784 C CA . THR A 1 108 ? -9.273 17.125 28.004 1.00 77.88 108 THR A CA 1
ATOM 785 C C . THR A 1 108 ? -8.332 18.119 28.690 1.00 77.88 108 THR A C 1
ATOM 787 O O . THR A 1 108 ? -8.776 19.134 29.227 1.00 77.88 108 THR A O 1
ATOM 790 N N . GLY A 1 109 ? -7.033 17.814 28.726 1.00 73.06 109 GLY A N 1
ATOM 791 C CA . GLY A 1 109 ? -6.012 18.767 29.136 1.00 73.06 109 GLY A CA 1
ATOM 792 C C . GLY A 1 109 ? -5.946 19.948 28.161 1.00 73.06 109 GLY A C 1
ATOM 793 O O . GLY A 1 109 ? -6.576 19.912 27.099 1.00 73.06 109 GLY A O 1
ATOM 794 N N . PRO A 1 110 ? -5.197 21.011 28.498 1.00 75.94 110 PRO A N 1
ATOM 795 C CA . PRO A 1 110 ? -4.937 22.089 27.553 1.00 75.94 110 PRO A CA 1
ATOM 796 C C . PRO A 1 110 ? -4.447 21.493 26.230 1.00 75.94 110 PRO A C 1
ATOM 798 O O . PRO A 1 110 ? -3.604 20.592 26.233 1.00 75.94 110 PRO A O 1
ATOM 801 N N . ALA A 1 111 ? -5.023 21.962 25.118 1.00 71.44 111 ALA A N 1
ATOM 802 C CA . ALA A 1 111 ? -4.683 21.461 23.795 1.00 71.44 111 ALA A CA 1
ATOM 803 C C . ALA A 1 111 ? -3.154 21.459 23.629 1.00 71.44 111 ALA A C 1
ATOM 805 O O . ALA A 1 111 ? -2.521 22.468 23.964 1.00 71.44 111 ALA A O 1
ATOM 806 N N . PRO A 1 112 ? -2.546 20.365 23.133 1.00 66.69 112 PRO A N 1
ATOM 807 C CA . PRO A 1 112 ? -1.132 20.388 22.803 1.00 66.69 112 PRO A CA 1
ATOM 808 C C . PRO A 1 112 ? -0.910 21.546 21.829 1.00 66.69 112 PRO A C 1
ATOM 810 O O . PRO A 1 112 ? -1.566 21.630 20.788 1.00 66.69 112 PRO A O 1
ATOM 813 N N . THR A 1 113 ? -0.037 22.485 22.187 1.00 65.62 113 THR A N 1
ATOM 814 C CA . THR A 1 113 ? 0.302 23.605 21.312 1.00 65.62 113 THR A CA 1
ATOM 815 C C . THR A 1 113 ? 0.985 23.053 20.065 1.00 65.62 113 THR A C 1
ATOM 817 O O . THR A 1 113 ? 2.176 22.757 20.086 1.00 65.62 113 THR A O 1
ATOM 820 N N . LEU A 1 114 ? 0.236 22.926 18.966 1.00 59.62 114 LEU A N 1
ATOM 821 C CA . LEU A 1 114 ? 0.753 22.647 17.622 1.00 59.62 114 LEU A CA 1
ATOM 822 C C . LEU A 1 114 ? 1.446 23.893 17.044 1.00 59.62 114 LEU A C 1
ATOM 824 O O . LEU A 1 114 ? 1.093 24.387 15.978 1.00 59.62 114 LEU A O 1
ATOM 828 N N . ALA A 1 115 ? 2.441 24.420 17.755 1.00 56.41 115 ALA A N 1
ATOM 829 C CA . ALA A 1 115 ? 3.339 25.455 17.253 1.00 56.41 115 ALA A CA 1
ATOM 830 C C . ALA A 1 115 ? 4.638 24.822 16.726 1.00 56.41 115 ALA A C 1
ATOM 832 O O . ALA A 1 115 ? 5.738 25.254 17.052 1.00 56.41 115 ALA A O 1
ATOM 833 N N . ALA A 1 116 ? 4.509 23.772 15.918 1.00 52.72 116 ALA A N 1
ATOM 834 C CA . ALA A 1 116 ? 5.564 23.318 15.028 1.00 52.72 116 ALA A CA 1
ATOM 835 C C . ALA A 1 116 ? 4.927 23.155 13.650 1.00 52.72 116 ALA A C 1
ATOM 837 O O . ALA A 1 116 ? 4.032 22.332 13.461 1.00 52.72 116 ALA A O 1
ATOM 838 N N . THR A 1 117 ? 5.348 24.006 12.716 1.00 46.97 117 THR A N 1
ATOM 839 C CA . THR A 1 117 ? 5.013 23.936 11.294 1.00 46.97 117 THR A CA 1
ATOM 840 C C . THR A 1 117 ? 5.057 22.484 10.823 1.00 46.97 117 THR A C 1
ATOM 842 O O . THR A 1 117 ? 6.070 21.806 11.003 1.00 46.97 117 THR A O 1
ATOM 845 N N . ALA A 1 118 ? 3.965 21.999 10.230 1.00 46.28 118 ALA A N 1
ATOM 846 C CA . ALA A 1 118 ? 3.931 20.689 9.594 1.00 46.28 118 ALA A CA 1
ATOM 847 C C . ALA A 1 118 ? 5.075 20.606 8.565 1.00 46.28 118 ALA A C 1
ATOM 849 O O . ALA A 1 118 ? 5.042 21.299 7.550 1.00 46.28 118 ALA A O 1
ATOM 850 N N . GLY A 1 119 ? 6.113 19.816 8.862 1.00 51.56 119 GLY A N 1
ATOM 851 C CA . GLY A 1 119 ? 7.257 19.623 7.964 1.00 51.56 119 GLY A CA 1
ATOM 852 C C . GLY A 1 119 ? 8.633 19.449 8.613 1.00 51.56 119 GLY A C 1
ATOM 853 O O . GLY A 1 119 ? 9.533 18.953 7.944 1.00 51.56 119 GLY A O 1
ATOM 854 N N . THR A 1 120 ? 8.840 19.784 9.889 1.00 50.53 120 THR A N 1
ATOM 855 C CA . THR A 1 120 ? 10.140 19.553 10.558 1.00 50.53 120 THR A CA 1
ATOM 856 C C . THR A 1 120 ? 10.120 18.284 11.401 1.00 50.53 120 THR A C 1
ATOM 858 O O . THR A 1 120 ? 9.806 18.316 12.588 1.00 50.53 120 THR A O 1
ATOM 861 N N . VAL A 1 121 ? 10.481 17.157 10.787 1.00 51.78 121 VAL A N 1
ATOM 862 C CA . VAL A 1 121 ? 10.925 15.968 11.523 1.00 51.78 121 VAL A CA 1
ATOM 863 C C . VAL A 1 121 ? 12.372 16.235 11.938 1.00 51.78 121 VAL A C 1
ATOM 865 O O . VAL A 1 121 ? 13.258 16.306 11.087 1.00 51.78 121 VAL A O 1
ATOM 868 N N . ALA A 1 122 ? 12.619 16.462 13.228 1.00 54.31 122 ALA A N 1
ATOM 869 C CA . ALA A 1 122 ? 13.980 16.512 13.743 1.00 54.31 122 ALA A CA 1
ATOM 870 C C . ALA A 1 122 ? 14.560 15.093 13.677 1.00 54.31 122 ALA A C 1
ATOM 872 O O . ALA A 1 122 ? 14.102 14.202 14.391 1.00 54.31 122 ALA A O 1
ATOM 873 N N . ASN A 1 123 ? 15.540 14.885 12.793 1.00 52.59 123 ASN A N 1
ATOM 874 C CA . ASN A 1 123 ? 16.430 13.728 12.831 1.00 52.59 123 ASN A CA 1
ATOM 875 C C . ASN A 1 123 ? 16.983 13.610 14.255 1.00 52.59 123 ASN A C 1
ATOM 877 O O . ASN A 1 123 ? 17.729 14.485 14.695 1.00 52.59 123 ASN A O 1
ATOM 881 N N . GLN A 1 124 ? 16.602 12.561 14.981 1.00 45.47 124 GLN A N 1
ATOM 882 C CA . GLN A 1 124 ? 17.276 12.212 16.223 1.00 45.47 124 GLN A CA 1
ATOM 883 C C . GLN A 1 124 ? 18.591 11.540 15.833 1.00 45.47 124 GLN A C 1
ATOM 885 O O . GLN A 1 124 ? 18.606 10.384 15.416 1.00 45.47 124 GLN A O 1
ATOM 890 N N . ALA A 1 125 ? 19.667 12.320 15.875 1.00 43.66 125 ALA A N 1
ATOM 891 C CA . ALA A 1 125 ? 21.023 11.811 15.936 1.00 43.66 125 ALA A CA 1
ATOM 892 C C . ALA A 1 125 ? 21.446 11.813 17.412 1.00 43.66 125 ALA A C 1
ATOM 894 O O . ALA A 1 125 ? 21.391 12.871 18.039 1.00 43.66 125 ALA A O 1
ATOM 895 N N . ASP A 1 126 ? 21.820 10.613 17.864 1.00 38.09 126 ASP A N 1
ATOM 896 C CA . ASP A 1 126 ? 22.580 10.210 19.060 1.00 38.09 126 ASP A CA 1
ATOM 897 C C . ASP A 1 126 ? 22.070 10.575 20.469 1.00 38.09 126 ASP A C 1
ATOM 899 O O . ASP A 1 126 ? 21.999 11.768 20.840 1.00 38.09 126 ASP A O 1
#